Protein AF-A0AAU2L4W3-F1 (afdb_monomer_lite)

pLDDT: mean 83.45, std 11.71, range [40.47, 95.56]

Secondary structure (DSSP, 8-state):
-EEE-TTS-EEEEEEE-TTS-EEEE-GGG-S--PPPS-TTSTTTGGG---HHHHHHHHHHSEEP----

Foldseek 3Di:
DFDADPVQWTAKDWDQDPVRAIEIDGPVLDPDTDGDPPCVPPVNPVVDDDPVVVVVRVVPHDYDPSPD

Structure (mmCIF, N/CA/C/O backbone):
data_AF-A0AAU2L4W3-F1
#
_entry.id   AF-A0AAU2L4W3-F1
#
loop_
_atom_site.group_PDB
_atom_site.id
_atom_site.type_symbol
_atom_site.label_atom_id
_atom_site.label_alt_id
_atom_site.label_comp_id
_atom_site.label_asym_id
_atom_site.label_entity_id
_atom_site.label_seq_id
_atom_site.pdbx_PDB_ins_code
_atom_site.Cartn_x
_atom_site.Cartn_y
_atom_site.Cartn_z
_atom_site.occupancy
_atom_site.B_iso_or_equiv
_atom_site.auth_seq_id
_atom_site.auth_comp_id
_atom_site.auth_asym_id
_atom_site.auth_atom_id
_atom_site.pdbx_PDB_model_num
ATOM 1 N N . MET A 1 1 ? -1.051 0.384 0.494 1.00 90.69 1 MET A N 1
ATOM 2 C CA . MET A 1 1 ? -0.973 -0.980 -0.066 1.00 90.69 1 MET A CA 1
ATOM 3 C C . MET A 1 1 ? -1.664 -1.004 -1.413 1.00 90.69 1 MET A C 1
ATOM 5 O O . MET A 1 1 ? -2.634 -0.276 -1.596 1.00 90.69 1 MET A O 1
ATOM 9 N N . VAL A 1 2 ? -1.143 -1.789 -2.348 1.00 90.69 2 VAL A N 1
ATOM 10 C CA . VAL A 1 2 ? -1.612 -1.832 -3.734 1.00 90.69 2 VAL A CA 1
ATOM 11 C C . VAL A 1 2 ? -1.701 -3.287 -4.178 1.00 90.69 2 VAL A C 1
ATOM 13 O O . VAL A 1 2 ? -0.804 -4.072 -3.887 1.00 90.69 2 VAL A O 1
ATOM 16 N N . GLU A 1 3 ? -2.800 -3.637 -4.831 1.00 92.00 3 GLU A N 1
ATOM 17 C CA . GLU A 1 3 ? -2.937 -4.855 -5.618 1.00 92.00 3 GLU A CA 1
ATOM 18 C C . GLU A 1 3 ? -2.642 -4.501 -7.071 1.00 92.00 3 GLU A C 1
ATOM 20 O O . GLU A 1 3 ? -3.147 -3.493 -7.584 1.00 92.00 3 GLU A O 1
ATOM 25 N N . VAL A 1 4 ? -1.830 -5.328 -7.719 1.00 86.62 4 VAL A N 1
ATOM 26 C CA . VAL A 1 4 ? -1.455 -5.168 -9.120 1.00 86.62 4 VAL A CA 1
ATOM 27 C C . VAL A 1 4 ? -1.899 -6.353 -9.951 1.00 86.62 4 VAL A C 1
ATOM 29 O O . VAL A 1 4 ? -1.9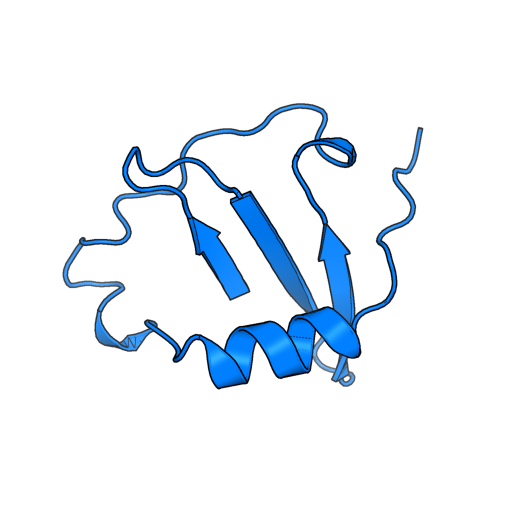96 -7.477 -9.455 1.00 86.62 4 VAL A O 1
ATOM 32 N N . ASP A 1 5 ? -2.179 -6.083 -11.217 1.00 83.31 5 ASP A N 1
ATOM 33 C CA . ASP A 1 5 ? -2.380 -7.125 -12.211 1.00 83.31 5 ASP A CA 1
ATOM 34 C C . ASP A 1 5 ? -1.030 -7.745 -12.647 1.00 83.31 5 ASP A C 1
ATOM 36 O O . ASP A 1 5 ? 0.039 -7.205 -12.339 1.00 83.31 5 ASP A O 1
ATOM 40 N N . PRO A 1 6 ? -1.048 -8.895 -13.347 1.00 80.38 6 PRO A N 1
ATOM 41 C CA . PRO A 1 6 ? 0.167 -9.555 -13.830 1.00 80.38 6 PRO A CA 1
ATOM 42 C C . PRO A 1 6 ? 1.019 -8.710 -14.787 1.00 80.38 6 PRO A C 1
ATOM 44 O O . PRO A 1 6 ? 2.210 -8.981 -14.925 1.00 80.38 6 PRO A O 1
ATOM 47 N N . ASP A 1 7 ? 0.426 -7.704 -15.434 1.00 79.25 7 ASP A N 1
ATOM 48 C CA . ASP A 1 7 ? 1.097 -6.775 -16.344 1.00 79.25 7 ASP A CA 1
ATOM 49 C C . ASP A 1 7 ? 1.705 -5.565 -15.596 1.00 79.25 7 ASP A C 1
ATOM 51 O O . ASP A 1 7 ? 2.353 -4.709 -16.203 1.00 79.25 7 ASP A O 1
ATOM 55 N N . GLY A 1 8 ? 1.549 -5.499 -14.267 1.00 77.38 8 GLY A N 1
ATOM 56 C CA . GLY A 1 8 ? 2.117 -4.465 -13.396 1.00 77.38 8 GLY A CA 1
ATOM 57 C C . GLY A 1 8 ? 1.272 -3.191 -13.283 1.00 77.38 8 GLY A C 1
ATOM 58 O O . GLY A 1 8 ? 1.714 -2.197 -12.689 1.00 77.38 8 GLY A O 1
ATOM 59 N N . GLY A 1 9 ? 0.057 -3.193 -13.834 1.00 82.31 9 GLY A N 1
ATOM 60 C CA . GLY A 1 9 ? -0.909 -2.119 -13.632 1.00 82.31 9 GLY A CA 1
ATOM 61 C C . GLY A 1 9 ? -1.496 -2.148 -12.220 1.00 82.31 9 GLY A C 1
ATOM 62 O O . GLY A 1 9 ? -1.524 -3.179 -11.545 1.00 82.31 9 GLY A O 1
ATOM 63 N N . ARG A 1 10 ? -1.956 -0.991 -11.724 1.00 87.25 10 ARG A N 1
ATOM 64 C CA . ARG A 1 10 ? -2.694 -0.967 -10.452 1.00 87.25 10 ARG A CA 1
ATOM 65 C C . ARG A 1 10 ? -4.074 -1.532 -10.700 1.00 87.25 10 ARG A C 1
ATOM 67 O O . ARG A 1 10 ? -4.746 -1.136 -11.651 1.00 87.25 10 ARG A O 1
ATOM 74 N N . PHE A 1 11 ? -4.519 -2.378 -9.787 1.00 89.69 11 PHE A N 1
ATOM 75 C CA . PHE A 1 11 ? -5.870 -2.905 -9.800 1.00 89.69 11 PHE A CA 1
ATOM 76 C C . PHE A 1 11 ? -6.691 -2.388 -8.619 1.00 89.69 11 PHE A C 1
ATOM 78 O O . PHE A 1 11 ? -7.815 -1.945 -8.811 1.00 89.69 11 PHE A O 1
ATOM 85 N N . ARG A 1 12 ? -6.139 -2.350 -7.401 1.00 92.75 12 ARG A N 1
ATOM 86 C CA . ARG A 1 12 ? -6.798 -1.752 -6.223 1.00 92.75 12 ARG A CA 1
ATOM 87 C C . ARG A 1 12 ? -5.773 -1.094 -5.314 1.00 92.75 12 ARG A C 1
ATOM 89 O O . ARG A 1 12 ? -4.675 -1.611 -5.145 1.00 92.75 12 ARG A O 1
ATOM 96 N N . GLN A 1 13 ? -6.128 0.014 -4.674 1.00 93.12 13 GLN A N 1
ATOM 97 C CA . GLN A 1 13 ? -5.250 0.697 -3.723 1.00 93.12 13 GLN A CA 1
ATOM 98 C C . GLN A 1 13 ? -5.976 0.974 -2.411 1.00 93.12 13 GLN A C 1
ATOM 100 O O . GLN A 1 13 ? -7.135 1.380 -2.412 1.00 93.12 13 GLN A O 1
ATOM 105 N N . VAL A 1 14 ? -5.273 0.780 -1.295 1.00 94.12 14 VAL A N 1
ATOM 106 C CA . VAL A 1 14 ? -5.680 1.259 0.029 1.00 94.12 14 VAL A CA 1
ATOM 107 C C . VAL A 1 14 ? -4.565 2.115 0.610 1.00 94.12 14 VAL A C 1
ATOM 109 O O . VAL A 1 14 ? -3.447 1.640 0.825 1.00 94.12 14 VAL A O 1
ATOM 112 N N . GLU A 1 15 ? -4.869 3.367 0.910 1.00 92.75 15 GLU A N 1
ATOM 113 C CA . GLU A 1 15 ? -3.989 4.277 1.635 1.00 92.75 15 GLU A CA 1
ATOM 114 C C . GLU A 1 15 ? -4.434 4.357 3.086 1.00 92.75 15 GLU A C 1
ATOM 116 O O . GLU A 1 15 ? -5.566 4.732 3.378 1.00 92.75 15 GLU A O 1
ATOM 121 N N . VAL A 1 16 ? -3.544 3.976 4.000 1.00 89.69 16 VAL A N 1
ATOM 122 C CA . VAL A 1 16 ? -3.792 4.035 5.441 1.00 89.69 16 VAL A CA 1
ATOM 123 C C . VAL A 1 16 ? -3.018 5.227 5.984 1.00 89.69 16 VAL A C 1
ATOM 125 O O . VAL A 1 16 ? -1.790 5.231 5.952 1.00 89.69 16 VAL A O 1
ATOM 128 N N . ALA A 1 17 ? -3.734 6.246 6.451 1.00 87.81 17 ALA A N 1
ATOM 129 C CA . ALA A 1 17 ? -3.137 7.392 7.122 1.00 87.81 17 ALA A CA 1
ATOM 130 C C . ALA A 1 17 ? -2.590 6.986 8.500 1.00 87.81 17 ALA A C 1
ATOM 132 O O . ALA A 1 17 ? -3.059 6.015 9.097 1.00 87.81 17 ALA A O 1
ATOM 133 N N . GLU A 1 18 ? -1.667 7.774 9.055 1.00 84.25 18 GLU A N 1
ATOM 134 C CA . GLU A 1 18 ? -1.076 7.506 10.379 1.00 84.25 18 GLU A CA 1
ATOM 135 C C . GLU A 1 18 ? -2.121 7.402 11.507 1.00 84.25 18 GLU A C 1
ATOM 137 O O . GLU A 1 18 ? -1.920 6.683 12.480 1.00 84.25 18 GLU A O 1
ATOM 142 N N . GLY A 1 19 ? -3.283 8.048 11.350 1.00 84.81 19 GLY A N 1
ATOM 143 C CA . GLY A 1 19 ? -4.420 7.940 12.274 1.00 84.81 19 GLY A CA 1
ATOM 144 C C . GLY A 1 19 ? -5.282 6.679 12.116 1.00 84.81 19 GLY A C 1
ATOM 145 O O . GLY A 1 19 ? -6.337 6.588 12.735 1.00 84.81 19 GLY A O 1
ATOM 146 N N . GLY A 1 20 ? -4.898 5.730 11.256 1.00 83.19 20 GLY A N 1
ATOM 147 C CA . GLY A 1 20 ? -5.637 4.487 11.002 1.00 83.19 20 GLY A CA 1
ATOM 148 C C . GLY A 1 20 ? -6.816 4.620 10.032 1.00 83.19 20 GLY A C 1
ATOM 149 O O . GLY A 1 20 ? -7.385 3.606 9.625 1.00 83.19 20 GLY A O 1
ATOM 150 N N . THR A 1 21 ? -7.165 5.840 9.614 1.00 89.12 21 THR A N 1
ATOM 151 C CA . THR A 1 21 ? -8.141 6.075 8.543 1.00 89.12 21 THR A CA 1
ATOM 152 C C . THR A 1 21 ? -7.610 5.500 7.237 1.00 89.12 21 THR A C 1
ATOM 154 O O . THR A 1 21 ? -6.558 5.921 6.758 1.00 89.12 21 THR A O 1
ATOM 157 N N . ALA A 1 22 ? -8.357 4.569 6.649 1.00 92.06 22 ALA A N 1
ATOM 158 C CA . ALA A 1 22 ? -8.017 3.948 5.379 1.00 92.06 22 ALA A CA 1
ATOM 159 C C . ALA A 1 22 ? -8.955 4.433 4.269 1.00 92.06 22 ALA A C 1
ATOM 161 O O . ALA A 1 22 ? -10.173 4.445 4.453 1.00 92.06 22 ALA A O 1
ATOM 162 N N . VAL A 1 23 ? -8.391 4.819 3.128 1.00 93.44 23 VAL A N 1
ATOM 163 C CA . VAL A 1 23 ? -9.117 5.209 1.915 1.00 93.44 23 VAL A CA 1
ATOM 164 C C . VAL A 1 23 ? -8.811 4.199 0.823 1.00 93.44 23 VAL A C 1
ATOM 166 O O . VAL A 1 23 ? -7.650 3.842 0.637 1.00 93.44 23 VAL A O 1
ATOM 169 N N . ARG A 1 24 ? -9.842 3.730 0.119 1.00 94.25 24 ARG A N 1
ATOM 170 C CA . ARG A 1 24 ? -9.690 2.823 -1.019 1.00 94.25 24 ARG A CA 1
ATOM 171 C C . ARG A 1 24 ? -9.975 3.521 -2.340 1.00 94.25 24 ARG A C 1
ATOM 173 O O . ARG A 1 24 ? -10.846 4.388 -2.406 1.00 94.25 24 ARG A O 1
ATOM 180 N N . SER A 1 25 ? -9.276 3.081 -3.373 1.00 92.00 25 SER A N 1
ATOM 181 C CA . SER A 1 25 ? -9.426 3.559 -4.743 1.00 92.00 25 SER A CA 1
ATOM 182 C C . SER A 1 25 ? -9.290 2.394 -5.714 1.00 92.00 25 SER A C 1
ATOM 184 O O . SER A 1 25 ? -8.535 1.445 -5.470 1.00 92.00 25 SER A O 1
ATOM 186 N N . SER A 1 26 ? -10.017 2.478 -6.816 1.00 90.00 26 SER A N 1
ATOM 187 C CA . SER A 1 26 ? -10.031 1.512 -7.907 1.00 90.00 26 SER A CA 1
ATOM 188 C C . SER A 1 26 ? -9.781 2.222 -9.246 1.00 90.00 26 SER A C 1
ATOM 190 O O . SER A 1 26 ? -9.701 3.450 -9.267 1.00 90.00 26 SER A O 1
ATOM 192 N N . PRO A 1 27 ? -9.678 1.497 -10.373 1.00 87.88 27 PRO A N 1
ATOM 193 C CA . PRO A 1 27 ? -9.456 2.095 -11.685 1.00 87.88 27 PRO A CA 1
ATOM 194 C C . PRO A 1 27 ? -10.536 3.098 -12.089 1.00 87.88 27 PRO A C 1
ATOM 196 O O . PRO A 1 27 ? -10.236 4.025 -12.830 1.00 87.88 27 PRO A O 1
ATOM 199 N N . ASP A 1 28 ? -11.757 2.937 -11.577 1.00 87.19 28 ASP A N 1
ATOM 200 C CA . ASP A 1 28 ? -12.865 3.877 -11.777 1.00 87.19 28 ASP A CA 1
ATOM 201 C C . ASP A 1 28 ? -12.620 5.232 -11.083 1.00 87.19 28 ASP A C 1
ATOM 203 O O . ASP A 1 28 ? -13.038 6.275 -11.574 1.00 87.19 28 ASP A O 1
ATOM 207 N N . ASP A 1 29 ? -11.866 5.231 -9.978 1.00 86.12 29 ASP A N 1
ATOM 208 C CA . ASP A 1 29 ? -11.540 6.424 -9.192 1.00 86.12 29 ASP A CA 1
ATOM 209 C C . ASP A 1 29 ? -10.296 7.174 -9.716 1.00 86.12 29 ASP A C 1
ATOM 211 O O . ASP A 1 29 ? -9.955 8.244 -9.205 1.00 86.12 29 ASP A O 1
ATOM 215 N N . TRP A 1 30 ? -9.560 6.618 -10.686 1.00 82.81 30 TRP A N 1
ATOM 216 C CA . TRP A 1 30 ? -8.284 7.172 -11.148 1.00 82.81 30 TRP A CA 1
ATOM 217 C C . TRP A 1 30 ? -8.416 7.859 -12.507 1.00 82.81 30 TRP A C 1
ATOM 219 O O . TRP A 1 30 ? -8.749 7.234 -13.507 1.00 82.81 30 TRP A O 1
ATOM 229 N N . MET A 1 31 ? -8.015 9.132 -12.588 1.00 80.00 31 MET A N 1
ATOM 230 C CA . MET A 1 31 ? -7.931 9.846 -13.875 1.00 80.00 31 MET A CA 1
ATOM 231 C C . MET A 1 31 ? -6.864 9.253 -14.813 1.00 80.00 31 MET A C 1
ATOM 233 O O . MET A 1 31 ? -6.969 9.362 -16.033 1.00 80.00 31 MET A O 1
ATOM 237 N N . PHE A 1 32 ? -5.817 8.647 -14.247 1.00 74.31 32 PHE A N 1
ATOM 238 C CA . PHE A 1 32 ? -4.759 7.951 -14.972 1.00 74.31 32 PHE A CA 1
ATOM 239 C C . PHE A 1 32 ? -4.244 6.795 -14.112 1.00 74.31 32 PHE A C 1
ATOM 241 O O . PHE A 1 32 ? -3.927 7.002 -12.940 1.00 74.31 32 PHE A O 1
ATOM 248 N N . ASN A 1 33 ? -4.139 5.596 -14.691 1.00 70.62 33 ASN A N 1
ATOM 249 C CA . ASN A 1 33 ? -3.596 4.411 -14.028 1.00 70.62 33 ASN A CA 1
ATOM 250 C C . ASN A 1 33 ? -2.187 4.094 -14.564 1.00 70.62 33 ASN A C 1
ATOM 252 O O . ASN A 1 33 ? -2.047 3.247 -15.449 1.00 70.62 33 ASN A O 1
ATOM 256 N N . PRO A 1 34 ? -1.133 4.797 -14.110 1.00 70.31 34 PRO A N 1
ATOM 257 C CA . PRO A 1 34 ? 0.219 4.473 -14.529 1.00 70.31 34 PRO A CA 1
ATOM 258 C C . PRO A 1 34 ? 0.642 3.120 -13.939 1.00 70.31 34 PRO A C 1
ATOM 260 O O . PRO A 1 34 ? 0.296 2.836 -12.781 1.00 70.31 34 PRO A O 1
ATOM 263 N N . PRO A 1 35 ? 1.455 2.333 -14.672 1.00 71.25 35 PRO A N 1
ATOM 264 C CA . PRO A 1 35 ? 2.069 1.137 -14.113 1.00 71.25 35 PRO A CA 1
ATOM 265 C C . PRO A 1 35 ? 2.804 1.495 -12.820 1.00 71.25 35 PRO A C 1
ATOM 267 O O . PRO A 1 35 ? 3.385 2.581 -12.682 1.00 71.25 35 PRO A O 1
ATOM 270 N N . VAL A 1 36 ? 2.738 0.600 -11.841 1.00 69.62 36 VAL A N 1
ATOM 271 C CA . VAL A 1 36 ? 3.551 0.747 -10.633 1.00 69.62 36 VAL A CA 1
ATOM 272 C C . VAL A 1 36 ? 4.999 0.423 -11.009 1.00 69.62 36 VAL A C 1
ATOM 274 O O . VAL A 1 36 ? 5.242 -0.323 -11.954 1.00 69.62 36 VAL A O 1
ATOM 277 N N . VAL A 1 37 ? 5.974 1.017 -10.312 1.00 67.75 37 VAL A N 1
ATOM 278 C CA . VAL A 1 37 ? 7.396 0.632 -10.433 1.00 67.75 37 VAL A CA 1
ATOM 279 C C . VAL A 1 37 ? 7.563 -0.889 -10.340 1.00 67.75 37 VAL A C 1
ATOM 281 O O . VAL A 1 37 ? 6.686 -1.541 -9.791 1.00 67.75 37 VAL A O 1
ATOM 284 N N . ASP A 1 38 ? 8.686 -1.437 -10.812 1.00 72.88 38 ASP A N 1
ATO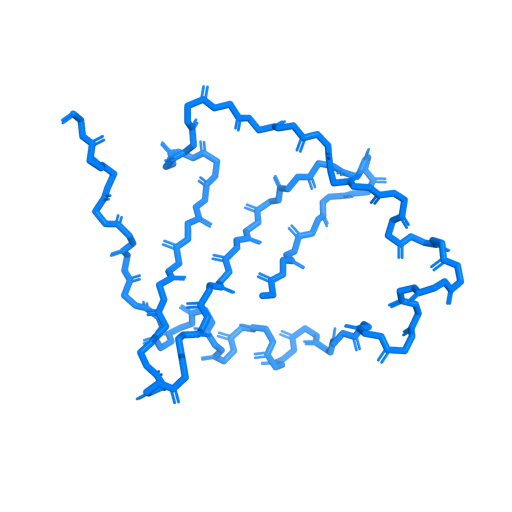M 285 C CA . ASP A 1 38 ? 8.990 -2.878 -10.776 1.00 72.88 38 ASP A CA 1
ATOM 286 C C . ASP A 1 38 ? 8.761 -3.498 -9.379 1.00 72.88 38 ASP A C 1
ATOM 288 O O . ASP A 1 38 ? 9.633 -3.464 -8.509 1.00 72.88 38 ASP A O 1
ATOM 292 N N . LEU A 1 39 ? 7.554 -4.029 -9.148 1.00 69.19 39 LEU A N 1
ATOM 293 C CA . LEU A 1 39 ? 7.122 -4.576 -7.857 1.00 69.19 39 LEU A CA 1
ATOM 294 C C . LEU A 1 39 ? 7.768 -5.927 -7.565 1.00 69.19 39 LEU A C 1
ATOM 296 O O . LEU A 1 39 ? 7.896 -6.305 -6.405 1.00 69.19 39 LEU A O 1
ATOM 300 N N . PHE A 1 40 ? 8.223 -6.609 -8.615 1.00 70.62 40 PHE A N 1
ATOM 301 C CA . PHE A 1 40 ? 9.055 -7.805 -8.524 1.00 70.62 40 PHE A CA 1
ATOM 302 C C . PHE A 1 40 ? 10.533 -7.464 -8.310 1.00 70.62 40 PHE A C 1
ATOM 304 O O . PHE A 1 40 ? 11.366 -8.359 -8.147 1.00 70.62 40 PHE A O 1
ATOM 311 N N . GLY A 1 41 ? 10.859 -6.171 -8.272 1.00 77.69 41 GLY A N 1
ATOM 312 C CA . GLY A 1 41 ? 12.173 -5.694 -7.913 1.00 77.69 41 GLY A CA 1
ATOM 313 C C . GLY A 1 41 ? 12.517 -6.141 -6.490 1.00 77.69 41 GLY A C 1
ATOM 314 O O . GLY A 1 41 ? 11.696 -6.016 -5.576 1.00 77.69 41 GLY A O 1
ATOM 315 N N . PRO A 1 42 ? 13.753 -6.604 -6.240 1.00 79.56 42 PRO A N 1
ATOM 316 C CA . PRO A 1 42 ? 14.150 -7.144 -4.938 1.00 79.56 42 PRO A CA 1
ATOM 317 C C . PRO A 1 42 ? 13.997 -6.134 -3.790 1.00 79.56 42 PRO A C 1
ATOM 319 O O . PRO A 1 42 ? 13.865 -6.527 -2.639 1.00 79.56 42 PRO A O 1
ATOM 322 N N . ALA A 1 43 ? 13.964 -4.832 -4.092 1.00 83.12 43 ALA A N 1
ATOM 323 C CA . ALA A 1 43 ? 13.757 -3.768 -3.110 1.00 83.12 43 ALA A CA 1
ATOM 324 C C . ALA A 1 43 ? 12.338 -3.734 -2.503 1.00 83.12 43 ALA A C 1
ATOM 326 O O . ALA A 1 43 ? 12.123 -3.056 -1.497 1.00 83.12 43 ALA A O 1
ATOM 327 N N . LEU A 1 44 ? 11.366 -4.409 -3.124 1.00 77.31 44 LEU A N 1
ATOM 328 C CA . LEU A 1 44 ? 9.969 -4.437 -2.688 1.00 77.31 44 LEU A CA 1
ATOM 329 C C . LEU A 1 44 ? 9.517 -5.818 -2.204 1.00 77.31 44 LEU A C 1
ATOM 331 O O . LEU A 1 44 ? 8.430 -5.912 -1.640 1.00 77.31 44 LEU A O 1
ATOM 335 N N . ALA A 1 45 ? 10.361 -6.848 -2.323 1.00 81.88 45 ALA A N 1
ATOM 336 C CA . ALA A 1 45 ? 10.057 -8.205 -1.871 1.00 81.88 45 ALA A CA 1
ATOM 337 C C . ALA A 1 45 ? 9.685 -8.256 -0.376 1.00 81.88 45 ALA A C 1
ATOM 339 O O . ALA A 1 45 ? 8.674 -8.847 -0.010 1.00 81.88 45 ALA A O 1
ATOM 340 N N . ASP A 1 46 ? 10.420 -7.543 0.485 1.00 86.38 46 ASP A N 1
ATOM 341 C CA . ASP A 1 46 ? 10.121 -7.447 1.926 1.00 86.38 46 ASP A CA 1
ATOM 342 C C . ASP A 1 46 ? 8.857 -6.626 2.253 1.00 86.38 46 ASP A C 1
ATOM 344 O O . ASP A 1 46 ? 8.459 -6.511 3.413 1.00 86.38 46 ASP A O 1
ATOM 348 N N . ARG A 1 47 ? 8.238 -5.998 1.247 1.00 85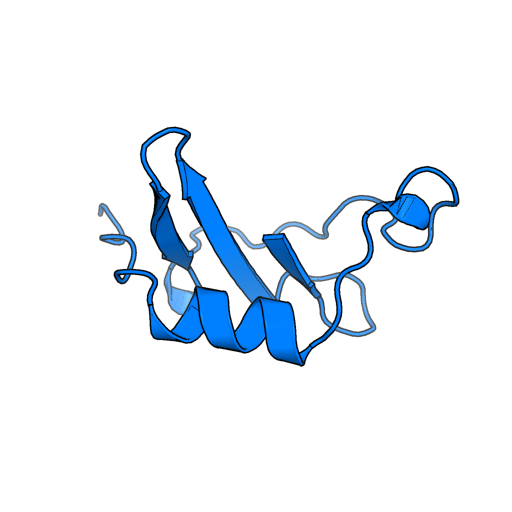.25 47 ARG A N 1
ATOM 349 C CA . ARG A 1 47 ? 7.016 -5.190 1.374 1.00 85.25 47 ARG A CA 1
ATOM 350 C C . ARG A 1 47 ? 5.785 -5.886 0.800 1.00 85.25 47 ARG A C 1
ATOM 352 O O . ARG A 1 47 ? 4.699 -5.303 0.857 1.00 85.25 47 ARG A O 1
ATOM 359 N N . GLU A 1 48 ? 5.941 -7.092 0.257 1.00 88.25 48 GLU A N 1
ATOM 360 C CA . GLU A 1 48 ? 4.816 -7.915 -0.165 1.00 88.25 48 GLU A CA 1
ATOM 361 C C . GLU A 1 48 ? 3.951 -8.272 1.049 1.00 88.25 48 GLU A C 1
ATOM 363 O O . GLU A 1 48 ? 4.445 -8.609 2.125 1.00 88.25 48 GLU A O 1
ATOM 368 N N . ILE A 1 49 ? 2.635 -8.164 0.877 1.00 91.12 49 ILE A N 1
ATOM 369 C CA . ILE A 1 49 ? 1.659 -8.521 1.903 1.00 91.12 49 ILE A CA 1
ATOM 370 C C . ILE A 1 49 ? 0.760 -9.638 1.397 1.00 91.12 49 ILE A C 1
ATOM 372 O O . ILE A 1 49 ? 0.500 -9.762 0.199 1.00 91.12 49 ILE A O 1
ATOM 376 N N . GLY A 1 50 ? 0.235 -10.430 2.329 1.00 91.75 50 GLY A N 1
ATOM 377 C CA . GLY A 1 50 ? -0.724 -11.469 2.004 1.00 91.75 50 GLY A CA 1
ATOM 378 C C . GLY A 1 50 ? -2.033 -10.888 1.473 1.00 91.75 50 GLY A C 1
ATOM 379 O O . GLY A 1 50 ? -2.497 -9.822 1.886 1.00 91.75 50 GLY A O 1
ATOM 380 N N . ARG A 1 51 ? -2.697 -11.655 0.604 1.00 92.31 51 ARG A N 1
ATOM 381 C CA . ARG A 1 51 ? -4.035 -11.318 0.101 1.00 92.31 51 ARG A CA 1
ATOM 382 C C . ARG A 1 51 ? -5.029 -11.041 1.233 1.00 92.31 51 ARG A C 1
ATOM 384 O O . ARG A 1 51 ? -5.788 -10.086 1.157 1.00 92.31 51 ARG A O 1
ATOM 391 N N . GLY A 1 52 ? -5.025 -11.863 2.285 1.00 95.38 52 GLY A N 1
ATOM 392 C CA . GLY A 1 52 ? -5.947 -11.711 3.418 1.00 95.38 52 GLY A CA 1
ATOM 393 C C . GLY A 1 52 ? -5.774 -10.386 4.166 1.00 95.38 52 GLY A C 1
ATOM 394 O O . GLY A 1 52 ? -6.768 -9.749 4.528 1.00 95.38 52 GLY A O 1
ATOM 395 N N . ASP A 1 53 ? -4.529 -9.937 4.336 1.00 94.00 53 ASP A N 1
ATOM 396 C CA . ASP A 1 53 ? -4.222 -8.641 4.942 1.00 94.00 53 ASP A CA 1
ATOM 397 C C . ASP A 1 53 ? -4.745 -7.500 4.072 1.00 94.00 53 ASP A C 1
ATOM 399 O O . ASP A 1 53 ? -5.402 -6.590 4.579 1.00 94.00 53 ASP A O 1
ATOM 403 N N . PHE A 1 54 ? -4.538 -7.583 2.754 1.00 94.69 54 PHE A N 1
ATOM 404 C CA . PHE A 1 54 ? -5.071 -6.597 1.817 1.00 94.69 54 PHE A CA 1
ATOM 405 C C . PHE A 1 54 ? -6.604 -6.534 1.852 1.00 94.69 54 PHE A C 1
ATOM 407 O O . PHE A 1 54 ? -7.169 -5.454 2.016 1.00 94.69 54 PHE A O 1
ATOM 414 N N . GLU A 1 55 ? -7.296 -7.674 1.760 1.00 95.56 55 GLU A N 1
ATOM 415 C CA . GLU A 1 55 ? -8.767 -7.706 1.739 1.00 95.56 55 GLU A CA 1
ATOM 416 C C . GLU A 1 55 ? -9.379 -7.179 3.044 1.00 95.56 55 GLU A C 1
ATOM 418 O O . GLU A 1 55 ? -10.379 -6.460 3.025 1.00 95.56 55 GLU A O 1
ATOM 423 N N . THR A 1 56 ? -8.748 -7.461 4.187 1.00 94.94 56 THR A N 1
ATOM 424 C CA . THR A 1 56 ? -9.173 -6.921 5.489 1.00 94.94 56 THR A CA 1
ATOM 425 C C . THR A 1 56 ? -9.142 -5.392 5.492 1.00 94.94 56 THR A C 1
ATOM 427 O O . THR A 1 56 ? -10.039 -4.724 6.012 1.00 94.94 56 THR A O 1
ATOM 430 N N . GLN A 1 57 ? -8.103 -4.821 4.890 1.00 93.88 57 GLN A N 1
ATOM 431 C CA . GLN A 1 57 ? -7.881 -3.380 4.810 1.00 93.88 57 GLN A CA 1
ATOM 432 C C . GLN A 1 57 ? -8.806 -2.730 3.781 1.00 93.88 57 GLN A C 1
ATOM 434 O O . GLN A 1 57 ? -9.358 -1.661 4.030 1.00 93.88 57 GLN A O 1
ATOM 439 N N . TRP A 1 58 ? -9.035 -3.413 2.664 1.00 94.31 58 TRP A N 1
ATOM 440 C CA . TRP A 1 58 ? -9.973 -3.012 1.624 1.00 94.31 58 TRP A CA 1
ATOM 441 C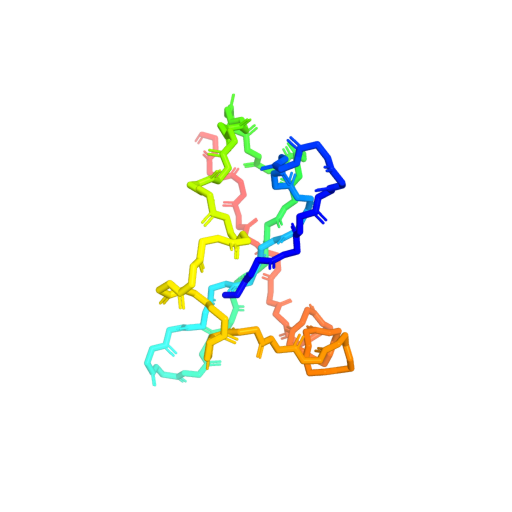 C . TRP A 1 58 ? -11.418 -2.941 2.133 1.00 94.31 58 TRP A C 1
ATOM 443 O O . TRP A 1 58 ? -12.131 -1.974 1.858 1.00 94.31 58 TRP A O 1
ATOM 453 N N . ALA A 1 59 ? -11.846 -3.940 2.909 1.00 94.31 59 ALA A N 1
ATOM 454 C CA . ALA A 1 59 ? -13.200 -4.014 3.452 1.00 94.31 59 ALA A CA 1
ATOM 455 C C . ALA A 1 59 ? -13.497 -2.904 4.474 1.00 94.31 59 ALA A C 1
ATOM 457 O O . ALA A 1 59 ? -14.624 -2.417 4.537 1.00 94.31 59 ALA A O 1
ATOM 458 N N . ARG A 1 60 ? -12.494 -2.491 5.263 1.00 92.62 60 ARG A N 1
ATOM 459 C CA . ARG A 1 60 ? -12.643 -1.433 6.280 1.00 92.62 60 ARG A CA 1
ATOM 460 C C . ARG A 1 60 ? -12.410 -0.016 5.750 1.00 92.62 60 ARG A C 1
ATOM 462 O O . ARG A 1 60 ? -12.740 0.947 6.437 1.00 92.62 60 ARG A O 1
ATOM 469 N N . ALA A 1 61 ? -11.790 0.121 4.581 1.00 93.38 61 ALA A N 1
ATOM 470 C CA . ALA A 1 61 ? -11.471 1.415 4.000 1.00 93.38 61 ALA A CA 1
ATOM 471 C C . ALA A 1 61 ? -12.724 2.106 3.451 1.00 93.38 61 ALA A C 1
ATOM 473 O O . ALA A 1 61 ? -13.568 1.485 2.799 1.00 93.38 61 ALA A O 1
ATOM 474 N N . ARG A 1 62 ? -12.824 3.419 3.675 1.00 91.69 62 ARG A N 1
ATOM 475 C CA . ARG A 1 62 ? -13.860 4.237 3.037 1.00 91.69 62 ARG A CA 1
ATOM 476 C C . ARG A 1 62 ? -13.524 4.426 1.563 1.00 91.69 62 ARG A C 1
ATOM 478 O O . ARG A 1 62 ? -12.348 4.556 1.223 1.00 91.69 62 ARG A O 1
ATOM 485 N N . GLN A 1 63 ? -14.5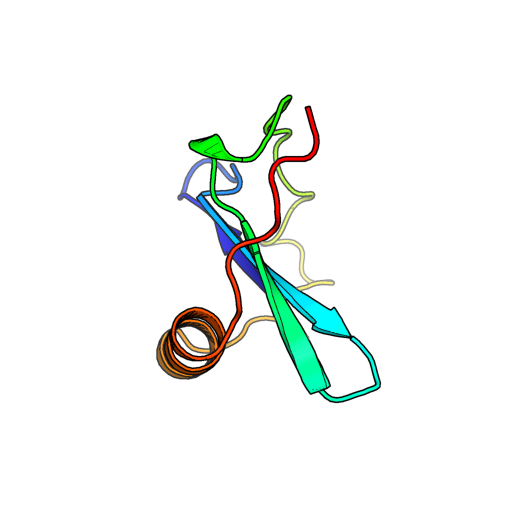41 4.480 0.706 1.00 85.19 63 GLN A N 1
ATOM 486 C CA . GLN A 1 63 ? -14.344 4.903 -0.680 1.00 85.19 63 GLN A CA 1
ATOM 487 C C . GLN A 1 63 ? -13.698 6.295 -0.673 1.00 85.19 63 GLN A C 1
ATOM 489 O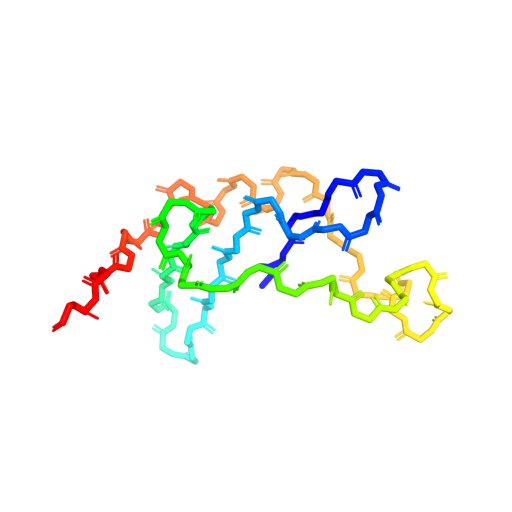 O . GLN A 1 63 ? -14.134 7.175 0.079 1.00 85.19 63 GLN A O 1
ATOM 494 N N . GLY A 1 64 ? -12.616 6.468 -1.430 1.00 68.56 64 GLY A N 1
ATOM 495 C CA . GLY A 1 64 ? -12.105 7.799 -1.718 1.00 68.56 64 GLY A CA 1
ATOM 496 C C . GLY A 1 64 ? -13.178 8.565 -2.468 1.00 68.56 64 GLY A C 1
ATOM 497 O O . GLY A 1 64 ? -13.741 8.040 -3.419 1.00 68.56 64 GLY A O 1
ATOM 498 N N . ASP A 1 65 ? -13.498 9.773 -2.014 1.00 59.12 65 ASP A N 1
ATOM 499 C CA . ASP A 1 65 ? -14.297 10.683 -2.824 1.00 59.12 65 ASP A CA 1
ATOM 500 C C . ASP A 1 65 ? -13.468 10.934 -4.087 1.00 59.12 65 ASP A C 1
ATOM 502 O O . ASP A 1 65 ? -12.351 11.457 -3.992 1.00 59.12 65 ASP A O 1
ATOM 506 N N . SER A 1 66 ? -13.944 10.462 -5.240 1.00 52.78 66 SER A N 1
ATOM 507 C CA . SER A 1 66 ? -13.363 10.797 -6.536 1.00 52.78 66 SER A CA 1
ATOM 508 C C . SER A 1 66 ? -13.645 12.286 -6.739 1.00 52.78 66 SER A C 1
ATOM 510 O O . SER A 1 66 ? -14.667 12.665 -7.304 1.00 52.78 66 SER A O 1
ATOM 512 N N . GLY A 1 67 ? -12.805 13.133 -6.139 1.00 45.84 67 GLY A N 1
ATOM 513 C CA . GLY A 1 67 ? -12.924 14.581 -6.218 1.00 45.84 67 GLY A CA 1
ATOM 514 C C . GLY A 1 67 ? -12.854 14.998 -7.679 1.00 45.84 67 GLY A C 1
ATOM 515 O O . GLY A 1 67 ? -11.773 14.981 -8.268 1.00 45.84 67 GLY A O 1
ATOM 516 N N . LEU A 1 68 ? -14.025 15.297 -8.238 1.00 40.47 68 LEU A N 1
ATOM 517 C CA . LEU A 1 68 ? -14.218 15.929 -9.536 1.00 40.47 68 LEU A CA 1
ATOM 518 C C . LEU A 1 68 ? -13.806 17.404 -9.472 1.00 40.47 68 LEU A C 1
ATOM 520 O O . LEU A 1 68 ? -14.099 18.050 -8.437 1.00 40.47 68 LEU A O 1
#

Sequence (68 aa):
MVEVDPDGGRFRQVEVAEGGTAVRSSPDDWMFNPPVVDLFGPALADREIGRGDFETQWARARQGDSGL

Radius of gyration: 12.4 Å; chains: 1; bounding box: 28×28×29 Å